Protein AF-A0AAW9ECN8-F1 (afdb_monomer_lite)

Radius of gyration: 15.01 Å; chains: 1; bounding box: 31×30×39 Å

Organism: Klebsiella aerogenes (NCBI:txid548)

pLDDT: mean 91.84, std 4.33, range [73.44, 97.19]

Sequence (86 aa):
IYTRAFQMMTSLGSLKVLEVMSKAVNVIAEGEVLQLMNVNDPDITEENYMRVIYSKTARLFEAAAQCSGILAGCSEEQEKGLQDYG

Structure (mmCIF, N/CA/C/O backbone):
data_AF-A0AAW9ECN8-F1
#
_entry.id   AF-A0AAW9ECN8-F1
#
loop_
_atom_site.group_PDB
_atom_site.id
_atom_site.type_symbol
_atom_site.label_atom_id
_atom_site.label_alt_id
_atom_site.label_comp_id
_atom_site.label_asym_id
_atom_site.label_entity_id
_atom_site.label_seq_id
_atom_site.pdbx_PDB_ins_code
_atom_site.Cartn_x
_atom_site.Cartn_y
_atom_site.Cartn_z
_atom_site.occupancy
_atom_site.B_iso_or_equiv
_atom_site.auth_seq_id
_atom_site.auth_comp_id
_atom_site.auth_asym_id
_atom_site.auth_atom_id
_atom_site.pdbx_PDB_model_num
ATOM 1 N N . ILE A 1 1 ? 2.222 18.561 -0.290 1.00 73.44 1 ILE A N 1
ATOM 2 C CA . ILE A 1 1 ? 1.044 17.654 -0.328 1.00 73.44 1 ILE A CA 1
ATOM 3 C C . ILE A 1 1 ? 1.238 16.470 0.626 1.00 73.44 1 ILE A C 1
ATOM 5 O O . ILE A 1 1 ? 0.420 16.342 1.525 1.00 73.44 1 ILE A O 1
ATOM 9 N N . TYR A 1 2 ? 2.336 15.701 0.539 1.00 81.50 2 TYR A N 1
ATOM 10 C CA . TYR A 1 2 ? 2.649 14.601 1.479 1.00 81.50 2 TYR A CA 1
ATOM 11 C C . TYR A 1 2 ? 2.512 14.973 2.963 1.00 81.50 2 TYR A C 1
ATOM 13 O O . TYR A 1 2 ? 1.760 14.341 3.696 1.00 81.50 2 TYR A O 1
ATOM 21 N N . THR A 1 3 ? 3.152 16.058 3.398 1.00 84.75 3 THR A N 1
ATOM 22 C CA . THR A 1 3 ? 3.083 16.533 4.793 1.00 84.75 3 THR A CA 1
ATOM 23 C C . THR A 1 3 ? 1.658 16.842 5.258 1.00 84.75 3 THR A C 1
ATOM 25 O O . THR A 1 3 ? 1.300 16.561 6.398 1.00 84.75 3 THR A O 1
ATOM 28 N N . ARG A 1 4 ? 0.811 17.365 4.364 1.00 89.88 4 ARG A N 1
ATOM 29 C CA . ARG A 1 4 ? -0.597 17.650 4.655 1.00 89.88 4 ARG A CA 1
ATOM 30 C C . ARG A 1 4 ? -1.428 16.370 4.765 1.00 89.88 4 ARG A C 1
ATOM 32 O O . ARG A 1 4 ? -2.269 16.287 5.652 1.00 89.88 4 ARG A O 1
ATOM 39 N N . ALA A 1 5 ? -1.174 15.376 3.915 1.00 87.75 5 ALA A N 1
ATOM 40 C CA . ALA A 1 5 ? -1.841 14.078 3.989 1.00 87.75 5 ALA A CA 1
ATOM 41 C C . ALA A 1 5 ? -1.503 13.346 5.300 1.00 87.75 5 ALA A C 1
ATOM 43 O O . ALA A 1 5 ? -2.407 12.862 5.972 1.00 87.75 5 ALA A O 1
ATOM 44 N N . PHE A 1 6 ? -0.235 13.356 5.725 1.00 86.75 6 PHE A N 1
ATOM 45 C CA . PHE A 1 6 ? 0.171 12.803 7.024 1.00 86.75 6 PHE A CA 1
ATOM 46 C C . PHE A 1 6 ? -0.498 13.525 8.201 1.00 86.75 6 PHE A C 1
ATOM 48 O O . PHE A 1 6 ? -0.995 12.867 9.110 1.00 86.75 6 PHE A O 1
ATOM 55 N N . GLN A 1 7 ? -0.600 14.861 8.163 1.00 88.00 7 GLN A N 1
ATOM 56 C CA . GLN A 1 7 ? -1.370 15.607 9.169 1.00 88.00 7 GLN A CA 1
ATOM 57 C C . GLN A 1 7 ? -2.833 15.138 9.231 1.00 88.00 7 GLN A C 1
ATOM 59 O O . GLN A 1 7 ? -3.353 14.883 10.316 1.00 88.00 7 GLN A O 1
ATOM 64 N N . MET A 1 8 ? -3.489 14.967 8.080 1.00 90.12 8 MET A N 1
ATOM 65 C CA . MET A 1 8 ? -4.862 14.454 8.024 1.00 90.12 8 MET A CA 1
ATOM 66 C C . MET A 1 8 ? -4.959 13.025 8.579 1.00 90.12 8 MET A C 1
ATOM 68 O O . MET A 1 8 ? -5.846 12.752 9.382 1.00 90.12 8 MET A O 1
ATOM 72 N N . MET A 1 9 ? -4.019 12.135 8.250 1.00 89.62 9 MET A N 1
ATOM 73 C CA . MET A 1 9 ? -3.981 10.772 8.799 1.00 89.62 9 MET A CA 1
ATOM 74 C C . MET A 1 9 ? -3.815 10.759 10.321 1.00 89.62 9 MET A C 1
ATOM 76 O O . MET A 1 9 ? -4.500 10.000 10.998 1.00 89.62 9 MET A O 1
ATOM 80 N N . THR A 1 10 ? -2.966 11.625 10.887 1.00 89.62 10 THR A N 1
ATOM 81 C CA . THR A 1 10 ? -2.806 11.699 12.351 1.00 89.62 10 THR A CA 1
ATOM 82 C C . THR A 1 10 ? -4.085 12.133 13.066 1.00 89.62 10 THR A C 1
ATOM 84 O O . THR A 1 10 ? -4.331 11.689 14.185 1.00 89.62 10 THR A O 1
ATOM 87 N N . SER A 1 11 ? -4.949 12.922 12.413 1.00 90.94 11 SER A N 1
ATOM 88 C CA . SER A 1 11 ? -6.246 13.312 12.984 1.00 90.94 11 SER A CA 1
ATOM 89 C C . SER A 1 11 ? -7.246 12.154 13.097 1.00 90.94 11 SER A C 1
ATOM 91 O O . SER A 1 11 ? -8.199 12.255 13.863 1.00 90.94 11 SER A O 1
ATOM 93 N N . LEU A 1 12 ? -7.008 11.037 12.394 1.00 88.56 12 LEU A N 1
ATOM 94 C CA . LEU A 1 12 ? -7.822 9.819 12.484 1.00 88.56 12 LEU A CA 1
ATOM 95 C C . LEU A 1 12 ? -7.564 9.022 13.775 1.00 88.56 12 LEU A C 1
ATOM 97 O O . LEU A 1 12 ? -8.316 8.103 14.078 1.00 88.56 12 LEU A O 1
ATOM 101 N N . GLY A 1 13 ? -6.488 9.319 14.517 1.00 90.06 13 GLY A N 1
ATOM 102 C CA . GLY A 1 13 ? -6.187 8.672 15.801 1.00 90.06 13 GLY A CA 1
ATOM 103 C C . GLY A 1 13 ? -5.779 7.193 15.728 1.00 90.06 13 GLY A C 1
ATOM 104 O O . GLY A 1 13 ? -5.612 6.563 16.769 1.00 90.06 13 GLY A O 1
ATOM 105 N N . SER A 1 14 ? -5.588 6.627 14.530 1.00 92.31 14 SER A N 1
ATOM 106 C CA . SER A 1 14 ? -5.202 5.222 14.339 1.00 92.31 14 SER A CA 1
ATOM 107 C C . SER A 1 14 ? -3.728 5.088 13.955 1.00 92.31 14 SER A C 1
ATOM 109 O O . SER A 1 14 ? -3.330 5.383 12.826 1.00 92.31 14 SER A O 1
ATOM 111 N N . LEU A 1 15 ? -2.912 4.587 14.889 1.00 92.62 15 LEU A N 1
ATOM 112 C CA . LEU A 1 15 ? -1.501 4.272 14.626 1.00 92.62 15 LEU A CA 1
ATOM 113 C C . LEU A 1 15 ? -1.342 3.176 13.564 1.00 92.62 15 LEU A C 1
ATOM 115 O O . LEU A 1 15 ? -0.406 3.232 12.773 1.00 92.62 15 LEU A O 1
ATOM 119 N N . LYS A 1 16 ? -2.285 2.229 13.497 1.00 93.44 16 LYS A N 1
ATOM 120 C CA . LYS A 1 16 ? -2.269 1.143 12.508 1.00 93.44 16 LYS A CA 1
ATOM 121 C C . LYS A 1 16 ? -2.444 1.682 11.081 1.00 93.44 16 LYS A C 1
ATOM 123 O O . LYS A 1 16 ? -1.700 1.294 10.188 1.00 93.44 16 LYS A O 1
ATOM 128 N N . VAL A 1 17 ? -3.351 2.644 10.874 1.00 94.00 17 VAL A N 1
ATOM 129 C CA . VAL A 1 17 ? -3.516 3.333 9.575 1.00 94.00 17 VAL A CA 1
ATOM 130 C C . VAL A 1 17 ? -2.251 4.104 9.194 1.00 94.00 17 VAL A C 1
ATOM 132 O O . VAL A 1 17 ? -1.802 4.032 8.051 1.00 94.00 17 VAL A O 1
ATOM 135 N N . LEU A 1 18 ? -1.647 4.814 10.154 1.00 93.19 18 LEU A N 1
ATOM 136 C CA . LEU A 1 18 ? -0.406 5.554 9.919 1.00 93.19 18 LEU A CA 1
ATOM 137 C C . LEU A 1 18 ? 0.735 4.619 9.486 1.00 93.19 18 LEU A C 1
ATOM 139 O O . LEU A 1 18 ? 1.480 4.939 8.561 1.00 93.19 18 LEU A O 1
ATOM 143 N N . GLU A 1 19 ? 0.853 3.457 10.128 1.00 93.31 19 GLU A N 1
ATOM 144 C CA . GLU A 1 19 ? 1.853 2.444 9.795 1.00 93.31 19 GLU A CA 1
ATOM 145 C C . GLU A 1 19 ? 1.648 1.875 8.383 1.00 93.31 19 GLU A C 1
ATOM 147 O O . GLU A 1 19 ? 2.601 1.826 7.600 1.00 93.31 19 GLU A O 1
ATOM 152 N N . VAL A 1 20 ? 0.413 1.494 8.032 1.00 94.69 20 VAL A N 1
ATOM 153 C CA . VAL A 1 20 ? 0.070 0.951 6.705 1.00 94.69 20 VAL A CA 1
ATOM 154 C C . VAL A 1 20 ? 0.398 1.957 5.604 1.00 94.69 20 VAL A C 1
ATOM 156 O O . VAL A 1 20 ? 1.097 1.615 4.646 1.00 94.69 20 VAL A O 1
ATOM 159 N N . MET A 1 21 ? -0.034 3.211 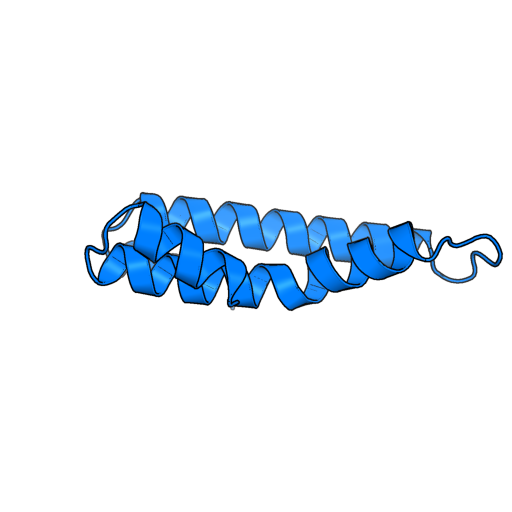5.762 1.00 94.06 21 MET A N 1
ATOM 160 C CA . MET A 1 21 ? 0.212 4.262 4.773 1.00 94.06 21 MET A CA 1
ATOM 161 C C . MET A 1 21 ? 1.695 4.624 4.662 1.00 94.06 21 MET A C 1
ATOM 163 O O . MET A 1 21 ? 2.195 4.800 3.553 1.00 94.06 21 MET A O 1
ATOM 167 N N . SER A 1 22 ? 2.425 4.680 5.781 1.00 92.44 22 SER A N 1
ATOM 168 C CA . SER A 1 22 ? 3.874 4.922 5.774 1.00 92.44 22 SER A CA 1
ATOM 169 C C . SER A 1 22 ? 4.624 3.834 4.996 1.00 92.44 22 SER A C 1
ATOM 171 O O . SER A 1 22 ? 5.422 4.134 4.106 1.00 92.44 22 SER A O 1
ATOM 173 N N . LYS A 1 23 ? 4.296 2.559 5.250 1.00 93.44 23 LYS A N 1
ATOM 174 C CA . LYS A 1 23 ? 4.849 1.418 4.505 1.00 93.44 23 LYS A CA 1
ATOM 175 C C . LYS A 1 23 ? 4.493 1.479 3.020 1.00 93.44 23 LYS A C 1
ATOM 177 O O . LYS A 1 23 ? 5.352 1.227 2.182 1.00 93.44 23 LYS A O 1
ATOM 182 N N . ALA A 1 24 ? 3.246 1.812 2.686 1.00 94.56 24 ALA A N 1
ATOM 183 C CA . ALA A 1 24 ? 2.803 1.928 1.298 1.00 94.56 24 ALA A CA 1
ATOM 184 C C . ALA A 1 24 ? 3.588 2.998 0.530 1.00 94.56 24 ALA A C 1
ATOM 186 O O . ALA A 1 24 ? 4.101 2.713 -0.547 1.00 94.56 24 ALA A O 1
ATOM 187 N N . VAL A 1 25 ? 3.760 4.189 1.110 1.00 92.44 25 VAL A N 1
ATOM 188 C CA . VAL A 1 25 ? 4.532 5.277 0.489 1.00 92.44 25 VAL A CA 1
ATOM 189 C C . VAL A 1 25 ? 5.990 4.879 0.267 1.00 92.44 25 VAL A C 1
ATOM 191 O O . VAL A 1 25 ? 6.543 5.188 -0.787 1.00 92.44 25 VAL A O 1
ATOM 194 N N . ASN A 1 26 ? 6.605 4.162 1.212 1.00 93.12 26 ASN A N 1
ATOM 195 C CA . ASN A 1 26 ? 7.979 3.697 1.039 1.00 93.1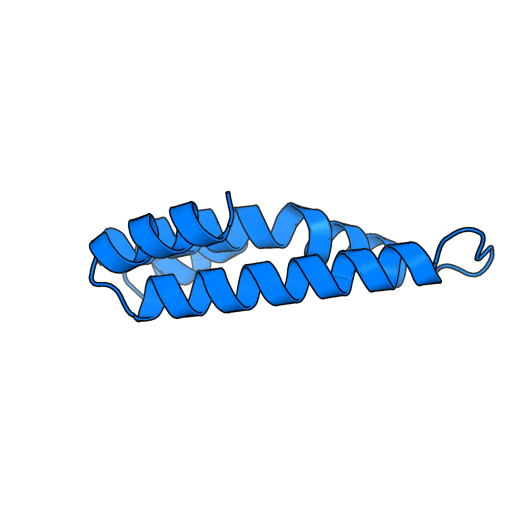2 26 ASN A CA 1
ATOM 196 C C . ASN A 1 26 ? 8.110 2.694 -0.123 1.00 93.12 26 ASN A C 1
ATOM 198 O O . ASN A 1 26 ? 8.977 2.851 -0.976 1.00 93.12 26 ASN A O 1
ATOM 202 N N . VAL A 1 27 ? 7.198 1.720 -0.214 1.00 94.06 27 VAL A N 1
ATOM 203 C CA . VAL A 1 27 ? 7.173 0.750 -1.326 1.00 94.06 27 VAL A CA 1
ATOM 204 C C . VAL A 1 27 ? 6.946 1.443 -2.673 1.00 94.06 27 VAL A C 1
ATOM 206 O O . VAL A 1 27 ? 7.571 1.070 -3.664 1.00 94.06 27 VAL A O 1
ATOM 209 N N . ILE A 1 28 ? 6.097 2.474 -2.719 1.00 93.31 28 ILE A N 1
ATOM 210 C CA . ILE A 1 28 ? 5.887 3.268 -3.936 1.00 93.31 28 ILE A CA 1
ATOM 211 C C . ILE A 1 28 ? 7.190 3.937 -4.365 1.00 93.31 28 ILE A C 1
ATOM 213 O O . ILE A 1 28 ? 7.584 3.786 -5.520 1.00 93.31 28 ILE A O 1
ATOM 217 N N . ALA A 1 29 ? 7.890 4.601 -3.440 1.00 91.31 29 ALA A N 1
ATOM 218 C CA . ALA A 1 29 ? 9.173 5.243 -3.717 1.00 91.31 29 ALA A CA 1
ATOM 219 C C . ALA A 1 29 ? 10.227 4.239 -4.224 1.00 91.31 29 ALA A C 1
ATOM 221 O O . ALA A 1 29 ? 10.917 4.509 -5.207 1.00 91.31 29 ALA A O 1
ATOM 222 N N . GLU A 1 30 ? 10.309 3.052 -3.616 1.00 91.06 30 GLU A N 1
ATOM 223 C CA . GLU A 1 30 ? 11.169 1.960 -4.092 1.00 91.06 30 GLU A CA 1
ATOM 224 C C . GLU A 1 30 ? 10.789 1.507 -5.510 1.00 91.06 30 GLU A C 1
ATOM 226 O O . GLU A 1 30 ? 11.663 1.285 -6.348 1.00 91.06 30 GLU A O 1
ATOM 231 N N . GLY A 1 31 ? 9.490 1.423 -5.811 1.00 90.56 31 GLY A N 1
ATOM 232 C CA . GLY A 1 31 ? 8.978 1.125 -7.148 1.00 90.56 31 GLY A CA 1
ATOM 233 C C . GLY A 1 31 ? 9.371 2.168 -8.196 1.00 90.56 31 GLY A C 1
ATOM 234 O O . GLY A 1 31 ? 9.629 1.813 -9.346 1.00 90.56 31 GLY A O 1
ATOM 235 N N . GLU A 1 32 ? 9.468 3.446 -7.821 1.00 90.62 32 GLU A N 1
ATOM 236 C CA . GLU A 1 32 ? 9.961 4.496 -8.721 1.00 90.62 32 GLU A CA 1
ATOM 237 C C . GLU A 1 32 ? 11.442 4.330 -9.045 1.00 90.62 32 GLU A C 1
ATOM 239 O O . GLU A 1 32 ? 11.824 4.450 -10.211 1.00 90.62 32 GLU A O 1
ATOM 244 N N . VAL A 1 33 ? 12.257 3.993 -8.044 1.00 90.06 33 VAL A N 1
ATOM 245 C CA . VAL A 1 33 ? 13.684 3.707 -8.238 1.00 90.06 33 VAL A CA 1
ATOM 246 C C . VAL A 1 33 ? 13.870 2.460 -9.100 1.00 90.06 33 VAL A C 1
ATOM 248 O O . VAL A 1 33 ? 14.636 2.498 -10.060 1.00 90.06 33 VAL A O 1
ATOM 251 N N . LEU A 1 34 ? 13.126 1.385 -8.823 1.00 87.25 34 LEU A N 1
ATOM 252 C CA . LEU A 1 34 ? 13.166 0.160 -9.623 1.00 87.25 34 LEU A CA 1
ATOM 253 C C . LEU A 1 34 ? 12.763 0.430 -11.077 1.00 87.25 34 LEU A C 1
ATOM 255 O O . LEU A 1 34 ? 13.417 -0.049 -11.999 1.00 87.25 34 LEU A O 1
ATOM 259 N N . GLN A 1 35 ? 11.725 1.244 -11.296 1.00 86.31 35 GLN A N 1
ATOM 260 C CA . GLN A 1 35 ? 11.339 1.639 -12.646 1.00 86.31 35 GLN A CA 1
ATOM 261 C C . GLN A 1 35 ? 12.482 2.370 -13.353 1.00 86.31 35 GLN A C 1
ATOM 263 O O . GLN A 1 35 ? 12.734 2.067 -14.512 1.00 86.31 35 GLN A O 1
ATOM 268 N N . LEU A 1 36 ? 13.158 3.307 -12.677 1.00 89.62 36 LEU A N 1
ATOM 269 C CA . LEU A 1 36 ? 14.293 4.049 -13.238 1.00 89.62 36 LEU A CA 1
ATOM 270 C C . LEU A 1 36 ? 15.462 3.129 -13.612 1.00 89.62 36 LEU A C 1
ATOM 272 O O . LEU A 1 36 ? 16.063 3.331 -14.663 1.00 89.62 36 LEU A O 1
ATOM 276 N N . MET A 1 37 ? 15.757 2.120 -12.789 1.00 85.69 37 MET A N 1
ATOM 277 C CA . MET A 1 37 ? 16.811 1.135 -13.064 1.00 85.69 37 MET A CA 1
ATOM 278 C C . MET A 1 37 ? 16.502 0.265 -14.283 1.00 85.69 37 MET A C 1
ATOM 280 O O . MET A 1 37 ? 17.412 -0.077 -15.028 1.00 85.69 37 MET A O 1
ATOM 284 N N . ASN A 1 38 ? 15.225 -0.047 -14.503 1.00 83.44 38 ASN A N 1
ATOM 285 C CA . ASN A 1 38 ? 14.787 -0.908 -15.598 1.00 83.44 38 ASN A CA 1
ATOM 286 C C . ASN A 1 38 ? 14.551 -0.140 -16.915 1.00 83.44 38 ASN A C 1
ATOM 288 O O . ASN A 1 38 ? 14.200 -0.744 -17.930 1.00 83.44 38 ASN A O 1
ATOM 292 N N . VAL A 1 39 ? 14.691 1.194 -16.932 1.00 83.75 39 VAL A N 1
ATOM 293 C CA . VAL A 1 39 ? 14.524 1.964 -18.174 1.00 83.75 39 VAL A CA 1
ATOM 294 C C . VAL A 1 39 ? 15.653 1.611 -19.136 1.00 83.75 39 VAL A C 1
ATOM 296 O O . VAL A 1 39 ? 16.827 1.754 -18.808 1.00 83.75 39 VAL A O 1
ATOM 299 N N . ASN A 1 40 ? 15.281 1.236 -20.360 1.00 82.25 40 ASN A N 1
ATOM 300 C CA . ASN A 1 40 ? 16.196 0.792 -21.415 1.00 82.25 40 ASN A CA 1
ATOM 301 C C . ASN A 1 40 ? 16.923 -0.527 -21.111 1.00 82.25 40 ASN A C 1
ATOM 303 O O . ASN A 1 40 ? 17.911 -0.817 -21.782 1.00 82.25 40 ASN A O 1
ATOM 307 N N . ASP A 1 41 ? 16.441 -1.315 -20.147 1.00 86.25 41 ASP A N 1
ATOM 308 C CA . ASP A 1 41 ? 16.905 -2.684 -19.937 1.00 86.25 41 ASP A CA 1
ATOM 309 C C . ASP A 1 41 ? 16.138 -3.640 -20.876 1.00 86.25 41 ASP A C 1
ATOM 311 O O . ASP A 1 41 ? 14.936 -3.854 -20.679 1.00 86.25 41 ASP A O 1
ATOM 315 N N . PRO A 1 42 ? 16.777 -4.186 -21.930 1.00 83.19 42 PRO A N 1
ATOM 316 C CA . PRO A 1 42 ? 16.133 -5.127 -22.842 1.00 83.19 42 PRO A CA 1
ATOM 3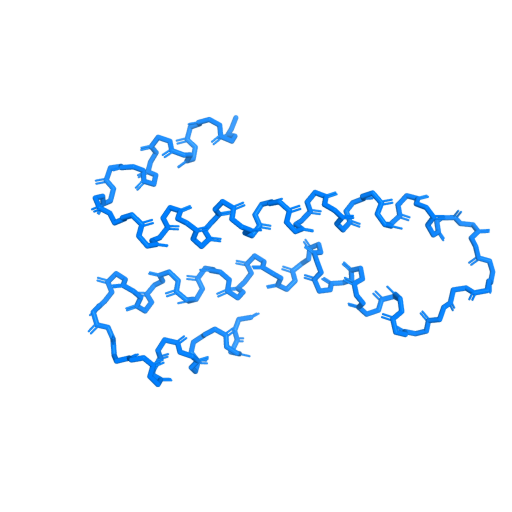17 C C . PRO A 1 42 ? 15.922 -6.515 -22.218 1.00 83.19 42 PRO A C 1
ATOM 319 O O . PRO A 1 42 ? 15.140 -7.294 -22.761 1.00 83.19 42 PRO A O 1
ATOM 322 N N . ASP A 1 43 ? 16.582 -6.813 -21.095 1.00 89.50 43 ASP A N 1
ATOM 323 C CA . ASP A 1 43 ? 16.538 -8.106 -20.409 1.00 89.50 43 ASP A CA 1
ATOM 324 C C . ASP A 1 43 ? 15.518 -8.119 -19.251 1.00 89.50 43 ASP A C 1
ATOM 326 O O . ASP A 1 43 ? 15.485 -9.053 -18.442 1.00 89.50 43 ASP A O 1
ATOM 330 N N . ILE A 1 44 ? 14.653 -7.096 -19.159 1.00 87.75 44 ILE A N 1
ATOM 331 C CA . ILE A 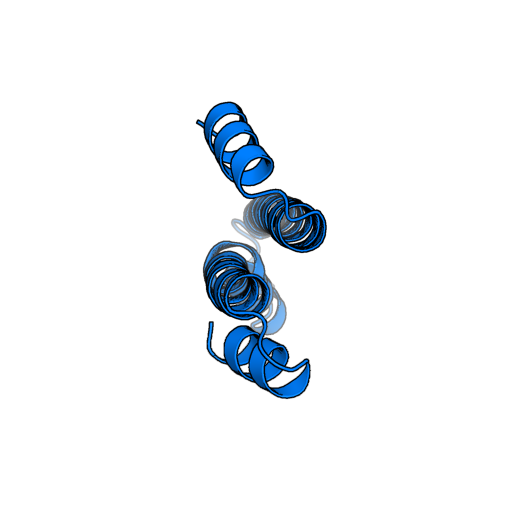1 44 ? 13.622 -7.021 -18.121 1.00 87.75 44 ILE A CA 1
ATOM 332 C C . ILE A 1 44 ? 12.693 -8.244 -18.174 1.00 87.75 44 ILE A C 1
ATOM 334 O O . ILE A 1 44 ? 12.098 -8.582 -19.198 1.00 87.75 44 ILE A O 1
ATOM 338 N N . THR A 1 45 ? 12.531 -8.903 -17.029 1.00 91.50 45 THR A N 1
ATOM 339 C CA . THR A 1 45 ? 11.619 -10.040 -16.890 1.00 91.50 45 THR A CA 1
ATOM 340 C C . THR A 1 45 ? 10.183 -9.575 -16.644 1.00 91.50 45 THR A C 1
ATOM 342 O O . THR A 1 45 ? 9.940 -8.502 -16.086 1.00 91.50 45 THR A O 1
ATOM 345 N N . GLU A 1 46 ? 9.209 -10.417 -16.998 1.00 92.00 46 GLU A N 1
ATOM 346 C CA . GLU A 1 46 ? 7.795 -10.180 -16.675 1.00 92.00 46 GLU A CA 1
ATOM 347 C C . GLU A 1 46 ? 7.578 -10.009 -15.163 1.00 92.00 46 GLU A C 1
ATOM 349 O O . GLU A 1 46 ? 6.846 -9.121 -14.735 1.00 92.00 46 GLU A O 1
ATOM 354 N N . GLU A 1 47 ? 8.280 -10.794 -14.341 1.00 90.56 47 GLU A N 1
ATOM 355 C CA . GLU A 1 47 ? 8.241 -10.679 -12.881 1.00 90.56 47 GLU A CA 1
ATOM 356 C C . GLU A 1 47 ? 8.673 -9.283 -12.402 1.00 90.56 47 GLU A C 1
ATOM 358 O O . GLU A 1 47 ? 7.985 -8.657 -11.591 1.00 90.56 47 GLU A O 1
ATOM 363 N N . ASN A 1 48 ? 9.774 -8.751 -12.943 1.00 87.25 48 ASN A N 1
ATOM 364 C CA . ASN A 1 48 ? 10.253 -7.412 -12.602 1.00 87.25 48 ASN A CA 1
ATOM 365 C C . ASN A 1 48 ? 9.277 -6.326 -13.063 1.00 87.25 48 ASN A C 1
ATOM 367 O O . ASN A 1 48 ? 9.041 -5.360 -12.334 1.00 87.25 48 ASN A O 1
ATOM 371 N N . TYR A 1 49 ? 8.674 -6.493 -14.240 1.00 89.75 49 TYR A N 1
ATOM 372 C CA . TYR A 1 49 ? 7.640 -5.590 -14.734 1.00 89.75 49 TYR A CA 1
ATOM 373 C C . TYR A 1 49 ? 6.401 -5.582 -13.824 1.00 89.75 49 TYR A C 1
ATOM 375 O O . TYR A 1 49 ? 5.950 -4.516 -13.394 1.00 89.75 49 TYR A O 1
ATOM 383 N N . MET A 1 50 ? 5.900 -6.760 -13.443 1.00 93.19 50 MET A N 1
ATOM 384 C CA . MET A 1 50 ? 4.765 -6.898 -12.527 1.00 93.19 50 MET A CA 1
ATOM 385 C C . MET A 1 50 ? 5.070 -6.322 -11.144 1.00 93.19 50 MET A C 1
A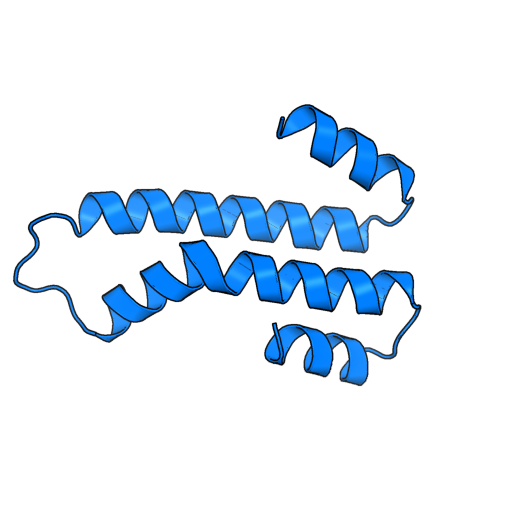TOM 387 O O . MET A 1 50 ? 4.214 -5.673 -10.541 1.00 93.19 50 MET A O 1
ATOM 391 N N . ARG A 1 51 ? 6.308 -6.469 -10.661 1.00 90.75 51 ARG A N 1
ATOM 392 C CA . ARG A 1 51 ? 6.749 -5.854 -9.405 1.00 90.75 51 ARG A CA 1
ATOM 393 C C . ARG A 1 51 ? 6.721 -4.328 -9.469 1.00 90.75 51 ARG A C 1
ATOM 395 O O . ARG A 1 51 ? 6.292 -3.698 -8.505 1.00 90.75 51 ARG A O 1
ATOM 402 N N . VAL A 1 52 ? 7.121 -3.725 -10.591 1.00 92.06 52 VAL A N 1
ATOM 403 C CA . VAL A 1 52 ? 7.007 -2.269 -10.785 1.00 92.06 52 VAL A CA 1
ATOM 404 C C . VAL A 1 52 ? 5.541 -1.832 -10.754 1.00 92.06 52 VAL A C 1
ATOM 406 O O . VAL A 1 52 ? 5.220 -0.874 -10.051 1.00 92.06 52 VAL A O 1
ATOM 409 N N . ILE A 1 53 ? 4.643 -2.543 -11.450 1.00 92.56 53 ILE A N 1
ATOM 410 C CA . ILE A 1 53 ? 3.198 -2.247 -11.435 1.00 92.56 53 ILE A CA 1
ATOM 411 C C . ILE A 1 53 ? 2.644 -2.312 -10.013 1.00 92.56 53 ILE A C 1
ATOM 413 O O . ILE A 1 53 ? 1.950 -1.386 -9.580 1.00 92.56 53 ILE A O 1
ATOM 417 N N . TYR A 1 54 ? 2.969 -3.381 -9.285 1.00 93.06 54 TYR A N 1
ATOM 418 C CA . TYR A 1 54 ? 2.522 -3.562 -7.912 1.00 93.06 54 TYR A CA 1
ATOM 419 C C . TYR A 1 54 ? 2.978 -2.397 -7.033 1.00 93.06 54 TYR A C 1
ATOM 421 O O . TYR A 1 54 ? 2.152 -1.717 -6.425 1.00 93.06 54 TYR A O 1
ATOM 429 N N . SER A 1 55 ? 4.281 -2.111 -7.025 1.00 92.62 55 SER A N 1
ATOM 430 C CA . SER A 1 55 ? 4.849 -1.099 -6.142 1.00 92.62 55 SER A CA 1
ATOM 431 C C . SER A 1 55 ? 4.363 0.311 -6.471 1.00 92.62 55 SER A C 1
ATOM 433 O O . SER A 1 55 ? 4.101 1.076 -5.551 1.00 92.62 55 SER A O 1
ATOM 435 N N . LYS A 1 56 ? 4.197 0.668 -7.753 1.00 91.81 56 LYS A N 1
ATOM 436 C CA . LYS A 1 56 ? 3.761 2.018 -8.150 1.00 91.81 56 LYS A CA 1
ATOM 437 C C . LYS A 1 56 ? 2.258 2.253 -8.098 1.00 91.81 56 LYS A C 1
ATOM 439 O O . LYS A 1 56 ? 1.844 3.397 -7.927 1.00 91.81 56 LYS A O 1
ATOM 444 N N . THR A 1 57 ? 1.461 1.212 -8.322 1.00 91.94 57 THR A N 1
ATOM 445 C CA . THR A 1 57 ? 0.017 1.361 -8.539 1.00 91.94 57 THR A CA 1
ATOM 446 C C . THR A 1 57 ? -0.773 0.566 -7.515 1.00 91.94 57 THR A C 1
ATOM 448 O O . THR A 1 57 ? -1.438 1.173 -6.678 1.00 91.94 57 THR A O 1
ATOM 451 N N . ALA A 1 58 ? -0.675 -0.767 -7.534 1.00 93.94 58 ALA A N 1
ATOM 452 C CA . ALA A 1 58 ? -1.530 -1.633 -6.716 1.00 93.94 58 ALA A CA 1
ATOM 453 C C . ALA A 1 58 ? -1.357 -1.375 -5.212 1.00 93.94 58 ALA A C 1
ATOM 455 O O . ALA A 1 58 ? -2.336 -1.283 -4.480 1.00 93.94 58 ALA A O 1
ATOM 456 N N . ARG A 1 59 ? -0.123 -1.123 -4.758 1.00 95.62 59 ARG A N 1
ATOM 457 C CA . ARG A 1 59 ? 0.188 -0.917 -3.339 1.00 95.62 59 ARG A CA 1
ATOM 458 C C . ARG A 1 59 ? -0.637 0.193 -2.678 1.00 95.62 59 ARG A C 1
ATOM 460 O O . ARG A 1 59 ? -0.917 0.122 -1.481 1.00 95.62 59 ARG A O 1
ATOM 467 N N . LEU A 1 60 ? -1.007 1.235 -3.427 1.00 95.00 60 LEU A N 1
ATOM 468 C CA . LEU A 1 60 ? -1.828 2.320 -2.892 1.00 95.00 60 LEU A CA 1
ATOM 469 C C . LEU A 1 60 ? -3.308 1.927 -2.774 1.00 95.00 60 LEU A C 1
ATOM 471 O O . LEU A 1 60 ? -3.963 2.348 -1.821 1.00 95.00 60 LEU A O 1
ATOM 475 N N . PHE A 1 61 ? -3.823 1.129 -3.712 1.00 96.56 61 PHE A N 1
ATOM 476 C CA . PHE A 1 61 ? -5.193 0.610 -3.667 1.00 96.56 61 PHE A CA 1
ATOM 477 C C . PHE A 1 61 ? -5.358 -0.379 -2.511 1.00 96.56 61 PHE A C 1
ATOM 479 O O . PHE A 1 61 ? -6.251 -0.199 -1.681 1.00 96.56 61 PHE A O 1
ATOM 486 N N . GLU A 1 62 ? -4.420 -1.317 -2.393 1.00 96.56 62 GLU A N 1
ATOM 487 C CA . GLU A 1 62 ? -4.307 -2.276 -1.295 1.00 96.56 62 GLU A CA 1
ATOM 488 C C . GLU A 1 62 ? -4.348 -1.562 0.070 1.00 96.56 62 GLU A C 1
ATOM 490 O O . GLU A 1 62 ? -5.175 -1.853 0.939 1.00 96.56 62 GLU A O 1
ATOM 495 N N . ALA A 1 63 ? -3.490 -0.550 0.249 1.00 96.19 63 ALA A N 1
ATOM 496 C CA . ALA A 1 63 ? -3.411 0.218 1.487 1.00 96.19 63 ALA A CA 1
ATOM 497 C C . ALA A 1 63 ? -4.699 1.007 1.776 1.00 96.19 63 ALA A C 1
ATOM 499 O O . ALA A 1 63 ? -5.124 1.081 2.930 1.00 96.19 63 ALA A O 1
ATOM 500 N N . ALA A 1 64 ? -5.338 1.586 0.756 1.00 95.44 64 ALA A N 1
ATOM 501 C CA . ALA A 1 64 ? -6.577 2.345 0.917 1.00 95.44 64 ALA A CA 1
ATOM 502 C C . ALA A 1 64 ? -7.752 1.453 1.357 1.00 95.44 64 ALA A C 1
ATOM 504 O O . ALA A 1 64 ? -8.496 1.812 2.280 1.00 95.44 64 ALA A O 1
ATOM 505 N N . ALA A 1 65 ? -7.900 0.281 0.737 1.00 96.88 65 ALA A N 1
ATOM 506 C CA . ALA A 1 65 ? -8.926 -0.690 1.098 1.00 96.88 65 ALA A CA 1
ATOM 507 C C . ALA A 1 65 ? -8.689 -1.247 2.513 1.00 96.88 65 ALA A C 1
ATOM 509 O O . ALA A 1 65 ? -9.600 -1.222 3.347 1.00 96.88 65 ALA A O 1
ATOM 510 N N . GLN A 1 66 ? -7.446 -1.628 2.832 1.00 97.06 66 GLN A N 1
ATOM 511 C CA . GLN A 1 66 ? -7.061 -2.096 4.166 1.00 97.06 66 GLN A CA 1
ATOM 512 C C . GLN A 1 66 ? -7.335 -1.040 5.252 1.00 97.06 66 GLN A C 1
ATOM 514 O O . GLN A 1 66 ? -7.934 -1.343 6.285 1.00 97.06 66 GLN A O 1
ATOM 519 N N . CYS A 1 67 ? -6.950 0.222 5.019 1.00 95.50 67 CYS A N 1
ATOM 520 C CA . CYS A 1 67 ? -7.180 1.312 5.974 1.00 95.50 67 CYS A CA 1
ATOM 521 C C . CYS A 1 67 ? -8.670 1.536 6.251 1.00 95.50 67 CYS A C 1
ATOM 523 O O . CYS A 1 67 ? -9.044 1.829 7.386 1.00 95.50 67 CYS A O 1
ATOM 525 N N . SER A 1 68 ? -9.520 1.364 5.238 1.00 94.62 68 SER A N 1
ATOM 526 C CA . SER A 1 68 ? -10.972 1.474 5.393 1.00 94.62 68 SER A CA 1
ATOM 527 C C . SER A 1 68 ? -11.519 0.374 6.310 1.00 94.62 68 SER A C 1
ATOM 529 O O . SER A 1 68 ? -12.315 0.666 7.201 1.00 94.62 68 SER A O 1
ATOM 531 N N . GLY A 1 69 ? -11.029 -0.863 6.165 1.00 96.19 69 GLY A N 1
ATOM 532 C CA . GLY A 1 69 ? -11.367 -1.976 7.060 1.00 96.19 69 GLY A CA 1
ATOM 533 C C . GLY A 1 69 ? -10.919 -1.743 8.505 1.00 96.19 69 GLY A C 1
ATOM 534 O O . GLY A 1 69 ? -11.693 -1.956 9.438 1.00 96.19 69 GLY A O 1
ATOM 535 N N . ILE A 1 70 ? -9.701 -1.223 8.696 1.00 95.38 70 ILE A N 1
ATOM 536 C CA . ILE A 1 70 ? -9.173 -0.878 10.025 1.00 95.38 70 ILE A CA 1
ATOM 537 C C . ILE A 1 70 ? -10.055 0.177 10.706 1.00 95.38 70 ILE A C 1
ATOM 539 O O . ILE A 1 70 ? -10.397 0.032 11.878 1.00 95.38 70 ILE A O 1
ATOM 543 N N . LEU A 1 71 ? -10.434 1.237 9.986 1.00 94.44 71 LEU A N 1
ATOM 544 C CA . LEU A 1 71 ? -11.274 2.312 10.529 1.00 94.44 71 LEU A CA 1
ATOM 545 C C . LEU A 1 71 ? -12.706 1.852 10.825 1.00 94.44 71 LEU A C 1
ATOM 547 O O . LEU A 1 71 ? -13.328 2.366 11.752 1.00 94.44 71 LEU A O 1
ATOM 551 N N . ALA A 1 72 ? -13.216 0.881 10.066 1.00 95.38 72 ALA A N 1
ATOM 552 C CA . ALA A 1 72 ? -14.523 0.272 10.294 1.00 95.38 72 ALA A CA 1
ATOM 553 C C . ALA A 1 72 ? -14.534 -0.753 11.446 1.00 95.38 72 ALA A C 1
ATOM 555 O O . ALA A 1 72 ? -15.607 -1.219 11.825 1.00 95.38 72 ALA A O 1
ATOM 556 N N . GLY A 1 73 ? -13.372 -1.105 12.012 1.00 95.06 73 GLY A N 1
ATOM 557 C CA . GLY A 1 73 ? -13.267 -2.117 13.066 1.00 95.06 73 GLY A CA 1
ATOM 558 C C . GLY A 1 73 ? -13.546 -3.540 12.573 1.00 95.06 73 GLY A C 1
ATOM 559 O O . GLY A 1 73 ? -14.075 -4.355 13.328 1.00 95.06 73 GLY A O 1
ATOM 560 N N . CYS A 1 74 ? -13.233 -3.828 11.306 1.00 96.12 74 CYS A N 1
ATOM 561 C CA . CYS A 1 74 ? -13.381 -5.153 10.710 1.00 96.12 74 CYS A CA 1
ATOM 562 C C . CYS A 1 74 ? -12.514 -6.216 11.408 1.00 96.12 74 CYS A C 1
ATOM 564 O O . CYS A 1 74 ? -11.512 -5.904 12.055 1.00 96.12 74 CYS A O 1
ATOM 566 N N . SER A 1 75 ? -12.883 -7.490 11.239 1.00 96.94 75 SER A N 1
ATOM 567 C CA . SER A 1 75 ? -12.025 -8.606 11.653 1.00 96.94 75 SER A CA 1
ATOM 568 C C . SER A 1 75 ? -10.750 -8.672 10.804 1.00 96.94 75 SER A C 1
ATOM 570 O O . SER A 1 75 ? -10.702 -8.133 9.699 1.00 96.94 75 SER A O 1
ATOM 572 N N . GLU A 1 76 ? -9.726 -9.382 11.282 1.00 95.12 76 GLU A N 1
ATOM 573 C CA . GLU A 1 76 ? -8.478 -9.574 10.524 1.00 95.12 76 GLU A CA 1
ATOM 574 C C . GLU A 1 76 ? -8.716 -10.251 9.165 1.00 95.12 76 GLU A C 1
ATOM 576 O O . GLU A 1 76 ? -8.090 -9.889 8.174 1.00 95.12 76 GLU A O 1
ATOM 581 N N . GLU A 1 77 ? -9.665 -11.188 9.095 1.00 97.19 77 GLU A N 1
ATOM 582 C CA . GLU A 1 77 ? -10.034 -11.866 7.848 1.00 97.19 77 GLU A CA 1
ATOM 583 C C . GLU A 1 77 ? -10.673 -10.900 6.839 1.00 97.19 77 GLU A C 1
ATOM 585 O O . GLU A 1 77 ? -10.348 -10.921 5.654 1.00 97.19 77 GLU A O 1
ATOM 590 N N . GLN A 1 78 ? -11.536 -9.997 7.310 1.00 97.00 78 GLN A N 1
ATOM 591 C CA . GLN A 1 78 ? -12.145 -8.962 6.474 1.00 97.00 78 GLN A CA 1
ATOM 592 C C . GLN A 1 78 ? -11.132 -7.898 6.049 1.00 97.00 78 GLN A C 1
ATOM 594 O O . GLN A 1 78 ? -11.148 -7.467 4.899 1.00 97.00 78 GLN A O 1
ATOM 599 N N . GLU A 1 79 ? -10.237 -7.488 6.952 1.00 96.50 79 GLU A N 1
ATOM 600 C CA . GLU A 1 79 ? -9.123 -6.596 6.628 1.00 96.50 79 GLU A CA 1
ATOM 601 C C . GLU A 1 79 ? -8.249 -7.212 5.531 1.00 96.50 79 GLU A C 1
ATOM 603 O O . GLU A 1 79 ? -7.915 -6.525 4.567 1.00 96.50 79 GLU A O 1
ATOM 608 N N . LYS A 1 80 ? -7.942 -8.512 5.634 1.00 95.94 80 LYS A N 1
ATOM 609 C CA . LYS A 1 80 ? -7.165 -9.234 4.627 1.00 95.94 80 LYS A CA 1
ATOM 610 C C . LYS A 1 80 ? -7.902 -9.34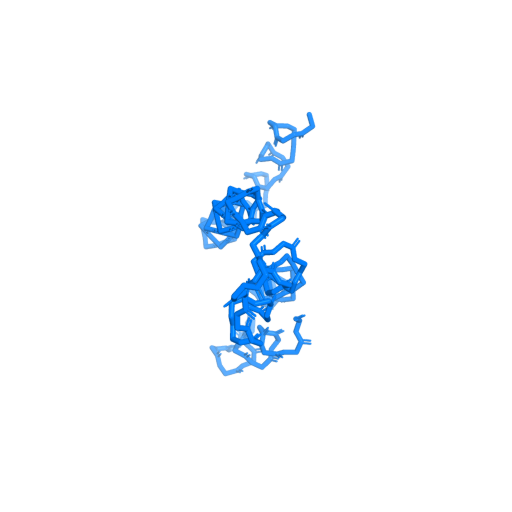2 3.292 1.00 95.94 80 LYS A C 1
ATOM 612 O O . LYS A 1 80 ? -7.305 -9.101 2.250 1.00 95.94 80 LYS A O 1
ATOM 617 N N . GLY A 1 81 ? -9.204 -9.622 3.316 1.00 97.12 81 GLY A N 1
ATOM 618 C CA . GLY A 1 81 ? -10.024 -9.641 2.103 1.00 97.12 81 GLY A CA 1
ATOM 619 C C . GLY A 1 81 ? -10.092 -8.278 1.403 1.00 97.12 81 GLY A C 1
ATOM 620 O O . GLY A 1 81 ? -10.038 -8.215 0.179 1.00 97.12 81 GLY A O 1
ATOM 621 N N . LEU A 1 82 ? -10.164 -7.181 2.167 1.00 96.81 82 LEU A N 1
ATOM 622 C CA . LEU A 1 82 ? -10.101 -5.821 1.622 1.00 96.81 82 LEU A CA 1
ATOM 623 C C . LEU A 1 82 ? -8.714 -5.493 1.069 1.00 96.81 82 LEU A C 1
ATOM 625 O O . LEU A 1 82 ? -8.623 -4.869 0.018 1.00 96.81 82 LEU A O 1
ATOM 629 N N . GLN A 1 83 ? -7.661 -5.923 1.765 1.00 96.12 83 GLN A N 1
ATOM 630 C CA . GLN A 1 83 ? -6.282 -5.788 1.309 1.00 96.12 83 GLN A CA 1
ATOM 631 C C . GLN A 1 83 ? -6.101 -6.469 -0.053 1.00 96.12 83 GLN A C 1
ATOM 633 O O . GLN A 1 83 ? -5.663 -5.820 -0.986 1.00 96.12 83 GLN A O 1
ATOM 638 N N . ASP A 1 84 ? -6.493 -7.736 -0.190 1.00 95.62 84 ASP A N 1
ATOM 639 C CA . ASP A 1 84 ? -6.292 -8.507 -1.426 1.00 95.62 84 ASP A CA 1
ATOM 640 C C . ASP A 1 84 ? -7.195 -8.046 -2.587 1.00 95.62 84 ASP A C 1
ATOM 642 O O . ASP A 1 84 ? -6.900 -8.318 -3.750 1.00 95.62 84 ASP A O 1
ATOM 646 N N . TYR A 1 85 ? -8.307 -7.367 -2.283 1.00 96.00 85 TYR A N 1
ATOM 647 C CA . TYR A 1 85 ? -9.186 -6.762 -3.287 1.00 96.00 85 TYR A CA 1
ATOM 648 C C . TYR A 1 85 ? -8.604 -5.481 -3.902 1.00 96.00 85 TYR A C 1
ATOM 650 O O . TYR A 1 85 ? -8.882 -5.193 -5.069 1.00 96.00 85 TYR A O 1
ATOM 658 N N . GLY A 1 86 ? -7.879 -4.687 -3.107 1.00 92.38 86 GLY A N 1
ATOM 659 C CA . GLY A 1 86 ? -7.285 -3.419 -3.539 1.00 92.38 86 GLY A CA 1
ATOM 660 C C . GLY A 1 86 ? -5.991 -3.630 -4.306 1.00 92.38 86 GLY A C 1
ATOM 661 O O . GLY A 1 86 ? -5.863 -3.027 -5.392 1.00 92.38 86 GLY A O 1
#

Foldseek 3Di:
DVVVVLVVVVVLVDPPLSVLVVVLVVLLVVLVVLVVVCVVPPPDDPVSVVSSCCSNPVSVQLSVQLSVCVSVVHDPVNSVVSNVVD

InterPro domains:
  IPR000092 Polyprenyl synthetase-like [PF00348] (1-86)
  IPR008949 Isoprenoid synthase domain superfamily [G3DSA:1.10.600.10] (1-86)
  IPR008949 Isoprenoid synthase domain superfamily [SSF48576] (2-86)

Secondary structure (DSSP, 8-state):
-HHHHHHHHHHT--HHHHHHHHHHHHHHHHHHHHHHHTTT-TT--HHHHHHHHIIIIIHHHHHHHHHHHHHHT--HHHHHHHHHH-